Protein AF-A0A137NS43-F1 (afdb_monomer_lite)

InterPro domains:
  IPR029058 Alpha/Beta hydrolase fold [G3DSA:3.40.50.1820] (1-73)

Radius of gyration: 12.03 Å; chains: 1; bounding box: 27×24×30 Å

pLDDT: mean 78.31, std 9.24, range [54.5, 90.38]

Structure (mmCIF, N/CA/C/O backbone):
data_AF-A0A137NS43-F1
#
_entry.id   AF-A0A137NS43-F1
#
loop_
_atom_site.group_PDB
_atom_site.id
_atom_site.type_symbol
_atom_site.label_atom_id
_atom_site.label_alt_id
_atom_site.label_comp_id
_atom_site.label_asym_id
_atom_site.label_entity_id
_atom_site.label_seq_id
_atom_site.pdbx_PDB_ins_code
_atom_site.Cartn_x
_atom_site.Cartn_y
_atom_site.Cartn_z
_atom_site.occupancy
_atom_site.B_iso_or_equiv
_atom_site.auth_seq_id
_atom_site.auth_comp_id
_atom_site.auth_asym_id
_atom_site.auth_atom_id
_atom_site.pdbx_PDB_model_num
ATOM 1 N N . THR A 1 1 ? 15.246 3.090 11.027 1.00 64.38 1 THR A N 1
ATOM 2 C CA . THR A 1 1 ? 14.625 2.499 9.822 1.00 64.38 1 THR A CA 1
ATOM 3 C C . THR A 1 1 ? 13.129 2.688 9.942 1.00 64.38 1 THR A C 1
ATOM 5 O O . THR A 1 1 ? 12.623 2.458 11.031 1.00 64.38 1 THR A O 1
ATOM 8 N N . SER A 1 2 ? 12.448 3.195 8.911 1.00 75.06 2 SER A N 1
ATOM 9 C CA . SER A 1 2 ? 10.996 3.438 8.941 1.00 75.06 2 SER A CA 1
ATOM 10 C C . SER A 1 2 ? 10.284 2.424 8.047 1.00 75.06 2 SER A C 1
ATOM 12 O O . SER A 1 2 ? 10.765 2.163 6.941 1.00 75.06 2 SER A O 1
ATOM 14 N N . THR A 1 3 ? 9.173 1.866 8.530 1.00 83.81 3 THR A N 1
ATOM 15 C CA . THR A 1 3 ? 8.302 0.968 7.762 1.00 83.81 3 THR A C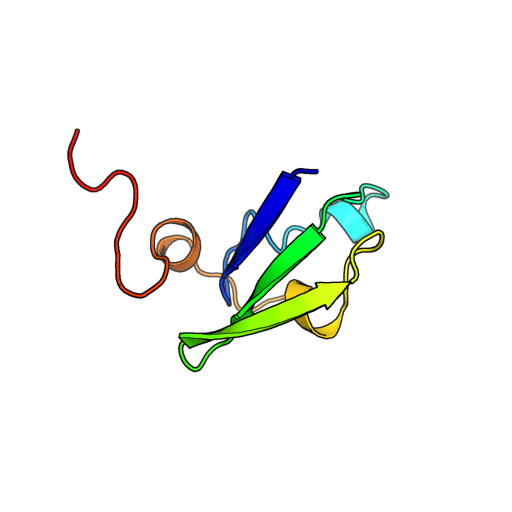A 1
ATOM 16 C C . THR A 1 3 ? 7.122 1.766 7.225 1.00 83.81 3 THR A C 1
ATOM 18 O O . THR A 1 3 ? 6.375 2.368 7.995 1.00 83.81 3 THR A O 1
ATOM 21 N N . ARG A 1 4 ? 6.943 1.758 5.905 1.00 85.69 4 ARG A N 1
ATOM 22 C CA . ARG A 1 4 ? 5.752 2.260 5.219 1.00 85.69 4 ARG A CA 1
ATOM 23 C C . ARG A 1 4 ? 4.760 1.112 5.103 1.00 85.69 4 ARG A C 1
ATOM 25 O O . ARG A 1 4 ? 5.106 0.058 4.583 1.00 85.69 4 ARG A O 1
ATOM 32 N N . VAL A 1 5 ? 3.540 1.324 5.581 1.00 87.25 5 VAL A N 1
ATOM 33 C CA . VAL A 1 5 ? 2.438 0.373 5.404 1.00 87.25 5 VAL A CA 1
ATOM 34 C C . VAL A 1 5 ? 1.550 0.876 4.279 1.00 87.25 5 VAL A C 1
ATOM 36 O O . VAL A 1 5 ? 1.207 2.055 4.252 1.00 87.25 5 VAL A O 1
ATOM 39 N N . THR A 1 6 ? 1.198 -0.000 3.347 1.00 87.00 6 THR A N 1
ATOM 40 C CA . THR A 1 6 ? 0.285 0.288 2.238 1.00 87.00 6 THR A CA 1
ATOM 41 C C . THR A 1 6 ? -0.857 -0.718 2.239 1.00 87.00 6 THR A C 1
ATOM 43 O O . THR A 1 6 ? -0.689 -1.846 2.701 1.00 87.00 6 THR A O 1
ATOM 46 N N . ASN A 1 7 ? -2.021 -0.318 1.736 1.00 88.31 7 ASN A N 1
ATOM 47 C CA . ASN A 1 7 ? -3.186 -1.188 1.628 1.00 88.31 7 ASN A CA 1
ATOM 48 C C . ASN A 1 7 ? -3.629 -1.318 0.170 1.00 88.31 7 ASN A C 1
ATOM 50 O O . ASN A 1 7 ? -3.470 -0.384 -0.618 1.00 88.31 7 ASN A O 1
ATOM 54 N N . TYR A 1 8 ? -4.187 -2.472 -0.184 1.00 86.75 8 TYR A N 1
ATOM 55 C CA . TYR A 1 8 ? -4.825 -2.703 -1.471 1.00 86.75 8 TYR A CA 1
ATOM 56 C C . TYR A 1 8 ? -5.830 -1.590 -1.778 1.00 86.75 8 TYR A C 1
ATOM 58 O O . TYR A 1 8 ? -6.597 -1.187 -0.908 1.00 86.75 8 TYR A O 1
ATOM 66 N N . SER A 1 9 ? -5.815 -1.088 -3.012 1.00 86.12 9 SER A N 1
ATOM 67 C CA . SER A 1 9 ? -6.642 0.035 -3.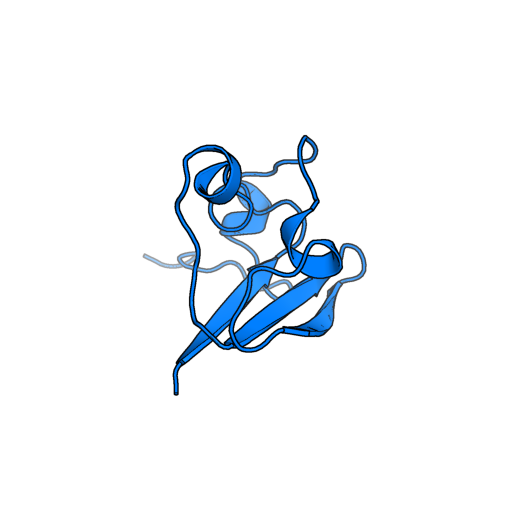472 1.00 86.12 9 SER A CA 1
ATOM 68 C C . SER A 1 9 ? -6.403 1.395 -2.799 1.00 86.12 9 SER A C 1
ATOM 70 O O . SER A 1 9 ? -7.115 2.343 -3.130 1.00 86.12 9 SER A O 1
ATOM 72 N N . ASP A 1 10 ? -5.423 1.564 -1.903 1.00 85.19 10 ASP A N 1
ATOM 73 C CA . ASP A 1 10 ? -5.103 2.885 -1.342 1.00 85.19 10 ASP A CA 1
ATOM 74 C C . ASP A 1 10 ? -4.515 3.809 -2.425 1.00 85.19 10 ASP A C 1
ATOM 76 O O . ASP A 1 10 ? -3.338 3.727 -2.779 1.00 85.19 10 ASP A O 1
ATOM 80 N N . LEU A 1 11 ? -5.349 4.728 -2.924 1.00 75.75 11 LEU A N 1
ATOM 81 C CA . LEU A 1 11 ? -5.010 5.710 -3.960 1.00 75.75 11 LEU A CA 1
ATOM 82 C C . LEU A 1 11 ? -3.763 6.542 -3.629 1.00 75.75 11 LEU A C 1
ATOM 84 O O . LEU A 1 11 ? -3.004 6.903 -4.527 1.00 75.75 11 LEU A O 1
ATOM 88 N N . ILE A 1 12 ? -3.582 6.901 -2.358 1.00 76.94 12 ILE A N 1
ATOM 89 C CA . ILE A 1 12 ? -2.511 7.806 -1.933 1.00 76.94 12 ILE A CA 1
ATOM 90 C C . ILE A 1 12 ? -1.190 7.048 -1.907 1.00 76.94 12 ILE A C 1
ATOM 92 O O . ILE A 1 12 ? -0.172 7.533 -2.401 1.00 76.94 12 ILE A O 1
ATOM 96 N N . ALA A 1 13 ? -1.222 5.832 -1.366 1.00 69.31 13 ALA A N 1
ATOM 97 C CA . ALA A 1 13 ? -0.054 4.973 -1.283 1.00 69.31 13 ALA A CA 1
ATOM 98 C C . ALA A 1 13 ? 0.361 4.383 -2.641 1.00 69.31 13 ALA A C 1
ATOM 100 O O . ALA A 1 13 ? 1.550 4.146 -2.838 1.00 69.31 13 ALA A O 1
ATOM 101 N N . ILE A 1 14 ? -0.591 4.153 -3.550 1.00 67.88 14 ILE A N 1
ATOM 102 C CA . ILE A 1 14 ? -0.409 3.532 -4.877 1.00 67.88 14 ILE A CA 1
ATOM 103 C C . ILE A 1 14 ? -0.452 4.613 -5.984 1.00 67.88 14 ILE A C 1
ATOM 105 O O . ILE A 1 14 ? -0.858 4.384 -7.121 1.00 67.88 14 ILE A O 1
ATOM 109 N N . SER A 1 15 ? -0.079 5.850 -5.640 1.00 61.59 15 SER A N 1
ATOM 110 C CA . SER A 1 15 ? -0.177 6.986 -6.558 1.00 61.59 15 SER A CA 1
ATOM 111 C C . SER A 1 15 ? 0.806 6.892 -7.735 1.00 61.59 15 SER A C 1
ATOM 113 O O . SER A 1 15 ? 1.844 6.234 -7.667 1.00 61.59 15 SER A O 1
ATOM 115 N N . TYR A 1 16 ? 0.521 7.646 -8.802 1.00 62.84 16 TYR A N 1
ATOM 116 C CA . TYR A 1 16 ? 1.368 7.802 -9.996 1.00 62.84 16 TYR A CA 1
ATOM 117 C C . TYR A 1 16 ? 2.765 8.402 -9.729 1.00 62.84 16 TYR A C 1
ATOM 119 O O . TYR A 1 16 ? 3.463 8.732 -10.686 1.00 62.84 16 TYR A O 1
ATOM 127 N N . GLY A 1 17 ? 3.200 8.550 -8.471 1.00 68.69 17 GLY A N 1
ATOM 128 C CA . GLY A 1 17 ? 4.514 9.078 -8.104 1.00 68.69 17 GLY A CA 1
ATOM 129 C C . GLY A 1 17 ? 5.638 8.460 -8.934 1.00 68.69 17 GLY A C 1
ATOM 130 O O . GLY A 1 17 ? 6.409 9.199 -9.541 1.00 68.69 17 GLY A O 1
ATOM 131 N N . ARG A 1 18 ? 5.635 7.131 -9.100 1.00 68.12 18 ARG A N 1
ATOM 132 C CA . ARG A 1 18 ? 6.611 6.420 -9.940 1.00 68.12 18 ARG A CA 1
ATOM 133 C C . ARG A 1 18 ? 6.580 6.829 -11.414 1.00 68.12 18 ARG A C 1
ATOM 135 O O . ARG A 1 18 ? 7.635 7.023 -12.008 1.00 68.12 18 ARG A O 1
ATOM 142 N N . PHE A 1 19 ? 5.396 7.023 -11.997 1.00 69.19 19 PHE A N 1
ATOM 143 C CA . PHE A 1 19 ? 5.253 7.528 -13.371 1.00 69.19 19 PHE A CA 1
ATOM 144 C C . PHE A 1 19 ? 5.734 8.978 -13.524 1.00 69.19 19 PHE A C 1
ATOM 146 O O . PHE A 1 19 ? 6.109 9.389 -14.618 1.00 69.19 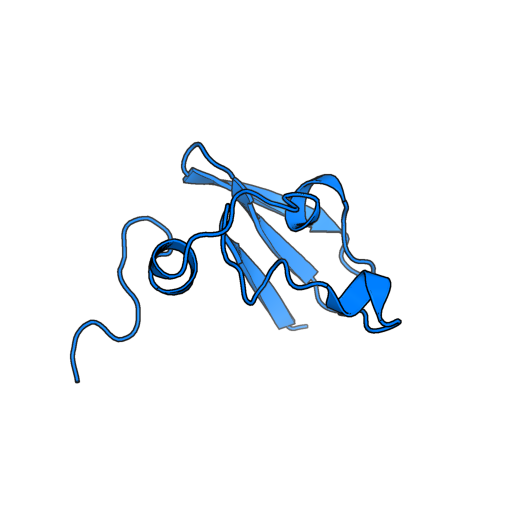19 PHE A O 1
ATOM 153 N N . LEU A 1 20 ? 5.742 9.744 -12.432 1.00 76.31 20 LEU A N 1
ATOM 154 C CA . LEU A 1 20 ? 6.204 11.131 -12.378 1.00 76.31 20 LEU A CA 1
ATOM 155 C C . LEU A 1 20 ? 7.665 11.265 -11.904 1.00 76.31 20 LEU A C 1
ATOM 157 O O . LEU A 1 20 ? 8.139 12.383 -11.716 1.00 76.31 20 LEU A O 1
ATOM 161 N N . GLY A 1 21 ? 8.386 10.152 -11.716 1.00 78.00 21 GLY A N 1
ATOM 162 C CA . GLY A 1 21 ? 9.795 10.139 -11.300 1.00 78.00 21 GLY A CA 1
ATOM 163 C C . GLY A 1 21 ? 10.038 10.223 -9.787 1.00 78.00 21 GLY A C 1
ATOM 164 O O . GLY A 1 21 ? 11.180 10.390 -9.364 1.00 78.00 21 GLY A O 1
ATOM 165 N N . TYR A 1 22 ? 8.998 10.092 -8.964 1.00 78.75 22 TYR A N 1
ATOM 166 C CA . TYR A 1 22 ? 9.102 9.996 -7.507 1.00 78.75 22 TYR A CA 1
ATOM 167 C C . TYR A 1 22 ? 9.162 8.534 -7.064 1.00 78.75 22 TYR A C 1
ATOM 169 O O . TYR A 1 22 ? 8.432 7.691 -7.576 1.00 78.75 22 TYR A O 1
ATOM 177 N N . ALA A 1 23 ? 9.992 8.240 -6.067 1.00 76.81 23 ALA A N 1
ATOM 178 C CA . ALA A 1 23 ? 10.078 6.918 -5.462 1.00 76.81 23 ALA A CA 1
ATOM 179 C C . ALA A 1 23 ? 10.234 7.034 -3.946 1.00 76.81 23 ALA A C 1
ATOM 181 O O . ALA A 1 23 ? 10.808 7.995 -3.428 1.00 76.81 23 ALA A O 1
ATOM 182 N N . HIS A 1 24 ? 9.742 6.027 -3.234 1.00 78.06 24 HIS A N 1
ATOM 183 C CA . HIS A 1 24 ? 9.933 5.901 -1.796 1.00 78.06 24 HIS A CA 1
ATOM 184 C C . HIS A 1 24 ? 11.102 4.959 -1.499 1.00 78.06 24 HIS A C 1
ATOM 186 O O . HIS A 1 24 ? 11.208 3.893 -2.094 1.00 78.06 24 HIS A O 1
ATOM 192 N N . ASN A 1 25 ? 11.939 5.325 -0.529 1.00 78.06 25 ASN A N 1
ATOM 193 C CA . ASN A 1 25 ? 13.137 4.579 -0.124 1.00 78.06 25 ASN A CA 1
ATOM 194 C C . ASN A 1 25 ? 12.980 3.881 1.243 1.00 78.06 25 ASN A C 1
ATOM 196 O O . ASN A 1 25 ? 13.937 3.759 2.009 1.00 78.06 25 ASN A O 1
ATOM 200 N N . GLN A 1 26 ? 11.751 3.505 1.594 1.00 77.50 26 GLN A N 1
ATOM 201 C CA . GLN A 1 26 ? 11.400 2.945 2.899 1.00 77.50 26 GLN A CA 1
ATOM 202 C C . GLN A 1 26 ? 11.089 1.457 2.780 1.00 77.50 26 GLN A C 1
ATOM 204 O O . GLN A 1 26 ? 10.654 0.993 1.728 1.00 77.50 26 GLN A O 1
ATOM 209 N N . HIS A 1 27 ? 11.212 0.735 3.896 1.00 81.88 27 HIS A N 1
ATOM 210 C CA . HIS A 1 27 ? 10.755 -0.644 3.949 1.00 81.88 27 HIS A CA 1
ATOM 211 C C . HIS A 1 27 ? 9.239 -0.695 3.781 1.00 81.88 27 HIS A C 1
ATOM 213 O O . HIS A 1 27 ? 8.523 -0.133 4.609 1.00 81.88 27 HIS A O 1
ATOM 219 N N . ASN A 1 28 ? 8.757 -1.326 2.713 1.00 81.44 28 ASN A N 1
ATOM 220 C CA . ASN A 1 28 ? 7.334 -1.361 2.415 1.00 81.44 28 ASN A CA 1
ATOM 221 C C . ASN A 1 28 ? 6.705 -2.674 2.897 1.00 81.44 28 ASN A C 1
ATOM 223 O O . ASN A 1 28 ? 7.201 -3.768 2.633 1.00 81.44 28 ASN A O 1
ATOM 227 N N . MET A 1 29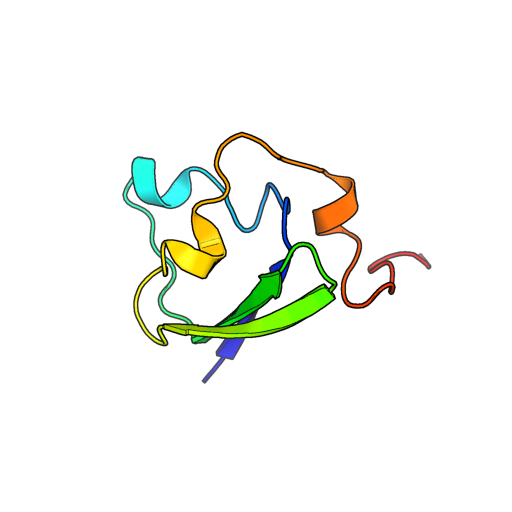 ? 5.592 -2.548 3.603 1.00 87.25 29 MET A N 1
ATOM 228 C CA . MET A 1 29 ? 4.737 -3.640 4.027 1.00 87.25 29 MET A CA 1
ATOM 229 C C . MET A 1 29 ? 3.355 -3.416 3.419 1.00 87.25 29 MET A C 1
ATOM 231 O O . MET A 1 29 ? 2.769 -2.349 3.591 1.00 87.25 29 MET A O 1
ATOM 235 N N . HIS A 1 30 ? 2.831 -4.405 2.707 1.00 87.94 30 HIS A N 1
ATOM 236 C CA . HIS A 1 30 ? 1.595 -4.260 1.945 1.00 87.94 30 HIS A CA 1
ATOM 237 C C . HIS A 1 30 ? 0.503 -5.196 2.452 1.00 87.94 30 HIS A C 1
ATOM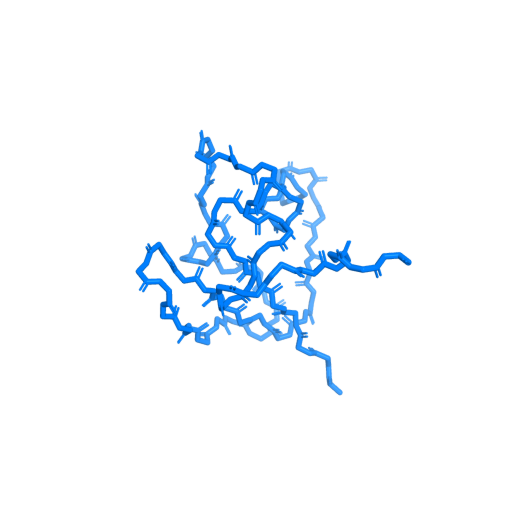 239 O O . HIS A 1 30 ? 0.763 -6.370 2.699 1.00 87.94 30 HIS A O 1
ATOM 245 N N . ILE A 1 31 ? -0.716 -4.684 2.593 1.00 90.38 31 ILE A N 1
ATOM 246 C CA . ILE A 1 31 ? -1.915 -5.468 2.889 1.00 90.38 31 ILE A CA 1
ATOM 247 C C . ILE A 1 31 ? -2.604 -5.767 1.557 1.00 90.38 31 ILE A C 1
ATOM 249 O O . ILE A 1 31 ? -3.095 -4.855 0.897 1.00 90.38 31 ILE A O 1
ATOM 253 N N . ASN A 1 32 ? -2.621 -7.034 1.145 1.00 87.19 32 ASN A N 1
ATOM 254 C CA . ASN A 1 32 ? -3.221 -7.440 -0.126 1.00 87.19 32 ASN A CA 1
ATOM 255 C C . ASN A 1 32 ? -4.764 -7.442 -0.070 1.00 87.19 32 ASN A C 1
ATOM 257 O O . ASN A 1 32 ? -5.370 -7.285 0.990 1.00 87.19 32 ASN A O 1
ATOM 261 N N . LYS A 1 33 ? -5.422 -7.704 -1.208 1.00 85.56 33 LYS A N 1
ATOM 262 C CA . LYS A 1 33 ? -6.897 -7.760 -1.313 1.00 85.56 33 LYS A CA 1
ATOM 263 C C . LYS A 1 33 ? -7.589 -8.793 -0.409 1.00 85.56 33 LYS A C 1
ATOM 265 O O . LYS A 1 33 ? -8.808 -8.768 -0.283 1.00 85.56 33 LYS A O 1
ATOM 270 N N . TYR A 1 34 ? -6.834 -9.723 0.175 1.00 87.75 34 TYR A N 1
ATOM 271 C CA . TYR A 1 34 ? -7.322 -10.734 1.114 1.00 87.75 34 TYR A CA 1
ATOM 272 C C . TYR A 1 34 ? -7.052 -10.354 2.580 1.00 87.75 34 TYR A C 1
ATOM 274 O O . TYR A 1 34 ? -7.271 -11.175 3.467 1.00 87.75 34 TYR A O 1
ATOM 282 N N . GLY A 1 35 ? -6.539 -9.147 2.846 1.00 85.69 35 GLY A N 1
ATOM 283 C CA . GLY A 1 35 ? -6.189 -8.681 4.190 1.00 85.69 35 GLY A CA 1
ATOM 284 C C . GLY A 1 35 ? -4.874 -9.252 4.732 1.00 85.69 35 GLY A C 1
ATOM 285 O O . GLY A 1 35 ? -4.572 -9.083 5.911 1.00 85.69 35 GLY A O 1
ATOM 286 N N . GLN A 1 36 ? -4.081 -9.936 3.902 1.00 89.75 36 GLN A N 1
ATOM 287 C CA . GLN A 1 36 ? -2.815 -10.530 4.327 1.00 89.75 36 GLN A CA 1
ATOM 288 C C . GLN A 1 36 ? -1.669 -9.541 4.149 1.00 89.75 36 GLN A C 1
ATOM 290 O O . GLN A 1 36 ? -1.560 -8.872 3.122 1.00 89.75 36 GLN A O 1
ATOM 295 N N . THR A 1 37 ? -0.778 -9.512 5.132 1.00 90.06 37 THR A N 1
ATOM 296 C CA . THR A 1 37 ? 0.411 -8.669 5.116 1.00 90.06 37 THR A CA 1
ATOM 297 C C . THR A 1 37 ? 1.559 -9.362 4.381 1.00 90.06 37 THR A C 1
ATOM 299 O O . THR A 1 37 ? 2.001 -10.435 4.790 1.00 90.06 37 THR A O 1
ATOM 302 N N . THR A 1 38 ? 2.088 -8.735 3.335 1.00 86.75 38 THR A N 1
ATOM 303 C CA . THR A 1 38 ? 3.285 -9.172 2.608 1.00 86.75 38 THR A CA 1
ATOM 304 C C . THR A 1 38 ? 4.413 -8.167 2.791 1.00 86.75 38 THR A C 1
ATOM 306 O O . THR A 1 38 ? 4.209 -6.955 2.702 1.00 86.75 38 THR A O 1
ATOM 309 N N . GLN A 1 39 ? 5.616 -8.673 3.044 1.00 82.25 39 GLN A N 1
ATOM 310 C CA . GLN A 1 39 ? 6.815 -7.853 3.131 1.00 82.25 39 GLN A CA 1
ATOM 311 C C . GLN A 1 39 ? 7.340 -7.591 1.718 1.00 82.25 39 GLN A C 1
ATOM 313 O O . GLN A 1 39 ? 7.620 -8.532 0.979 1.00 82.25 39 GLN A O 1
ATOM 318 N N . CYS A 1 40 ? 7.434 -6.322 1.347 1.00 78.94 40 CYS A N 1
ATOM 319 C CA . CYS A 1 40 ? 7.883 -5.887 0.032 1.00 78.94 40 CYS A CA 1
ATOM 320 C C . CYS A 1 40 ? 9.341 -5.422 0.106 1.00 78.94 40 CYS A C 1
ATOM 322 O O . CYS A 1 40 ? 9.940 -5.357 1.187 1.00 78.94 40 CYS A O 1
ATOM 324 N N . SER A 1 41 ? 9.913 -5.077 -1.048 1.00 74.00 41 SER A N 1
ATOM 325 C CA . SER A 1 41 ? 11.274 -4.539 -1.134 1.00 74.00 41 SER A CA 1
ATOM 326 C C . SER A 1 41 ? 11.552 -3.396 -0.133 1.00 74.00 41 SER A C 1
ATOM 328 O O . SER A 1 41 ? 10.686 -2.597 0.236 1.00 74.00 41 SER A O 1
ATOM 330 N N . THR A 1 42 ? 12.806 -3.342 0.324 1.00 63.41 42 THR A N 1
ATOM 331 C CA . THR A 1 42 ? 13.294 -2.422 1.360 1.00 63.41 42 THR A CA 1
ATOM 332 C C . THR A 1 42 ? 13.734 -1.058 0.816 1.00 63.41 42 THR A C 1
ATOM 334 O O . THR A 1 42 ? 13.833 -0.111 1.593 1.00 63.41 42 THR A O 1
ATOM 337 N N . TYR A 1 43 ? 14.037 -0.965 -0.485 1.00 63.09 43 TYR A N 1
ATOM 338 C CA . TYR A 1 43 ? 14.735 0.189 -1.081 1.00 63.09 43 TYR A CA 1
ATOM 339 C C . TYR A 1 43 ? 14.123 0.703 -2.384 1.00 63.09 43 TYR A C 1
ATOM 341 O O . TYR A 1 43 ? 14.383 1.842 -2.763 1.00 63.09 43 TYR A O 1
ATOM 349 N N . GLU A 1 44 ? 13.300 -0.109 -3.038 1.00 66.38 44 GLU A N 1
ATOM 350 C CA . GLU A 1 44 ? 12.621 0.232 -4.282 1.00 66.38 44 GLU A CA 1
ATOM 351 C C . GLU A 1 44 ? 11.126 -0.025 -4.143 1.00 66.38 44 GLU A C 1
ATOM 353 O O . GLU A 1 44 ? 10.691 -0.908 -3.395 1.00 66.38 44 GLU A O 1
ATOM 358 N N . GLU A 1 45 ? 10.322 0.736 -4.878 1.00 65.56 45 GLU A N 1
ATOM 359 C CA . GLU A 1 45 ? 8.906 0.425 -4.959 1.00 65.56 45 GLU A CA 1
ATOM 360 C C . GLU A 1 45 ? 8.707 -0.930 -5.658 1.00 65.56 45 GLU A C 1
ATOM 362 O O . GLU A 1 45 ? 9.212 -1.162 -6.755 1.00 65.56 45 GLU A O 1
ATOM 367 N N . ASP A 1 46 ? 7.985 -1.839 -5.011 1.00 71.38 46 ASP A N 1
ATOM 368 C CA . ASP A 1 46 ? 7.748 -3.194 -5.509 1.00 71.38 46 ASP A CA 1
ATOM 369 C C . ASP A 1 46 ? 6.448 -3.231 -6.313 1.00 71.38 46 ASP A C 1
ATOM 371 O O . ASP A 1 46 ? 5.375 -2.954 -5.769 1.00 71.38 46 ASP A O 1
ATOM 375 N N . GLU A 1 47 ? 6.529 -3.589 -7.593 1.00 70.38 47 GLU A N 1
ATOM 376 C CA . GLU A 1 47 ? 5.361 -3.684 -8.477 1.00 70.38 47 GLU A CA 1
ATOM 377 C C . GLU A 1 47 ? 4.306 -4.669 -7.953 1.00 70.38 47 GLU A C 1
ATOM 379 O O . GLU A 1 47 ? 3.116 -4.457 -8.164 1.00 70.38 47 GLU A O 1
ATOM 384 N N . ASN A 1 48 ? 4.693 -5.688 -7.180 1.00 69.50 48 ASN A N 1
ATOM 385 C CA . ASN A 1 48 ? 3.736 -6.630 -6.592 1.00 69.50 48 ASN A CA 1
ATOM 386 C C . ASN A 1 48 ? 2.924 -6.018 -5.438 1.00 69.50 48 ASN A C 1
ATOM 388 O O . ASN A 1 48 ? 1.861 -6.526 -5.080 1.00 69.50 48 ASN A O 1
ATOM 392 N N . CYS A 1 49 ? 3.416 -4.925 -4.852 1.00 74.88 49 CYS A N 1
ATOM 393 C CA . CYS A 1 49 ? 2.802 -4.257 -3.708 1.00 74.88 49 CYS A CA 1
ATOM 394 C C . CYS A 1 49 ? 2.151 -2.919 -4.066 1.00 74.88 49 CYS A C 1
ATOM 396 O O . CYS A 1 49 ? 1.215 -2.487 -3.402 1.00 74.88 49 CYS A O 1
ATOM 398 N N . ILE A 1 50 ? 2.637 -2.250 -5.111 1.00 70.81 50 ILE A N 1
ATOM 399 C CA . ILE A 1 50 ? 2.153 -0.932 -5.541 1.00 70.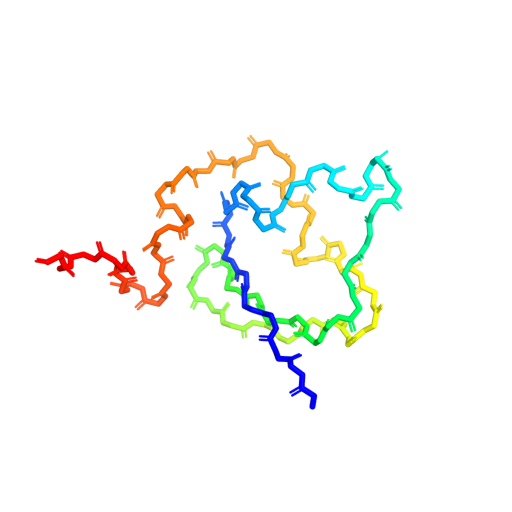81 50 ILE A CA 1
ATOM 400 C C . ILE A 1 50 ? 1.724 -0.904 -7.018 1.00 70.81 50 ILE A C 1
ATOM 402 O O . ILE A 1 50 ? 1.526 0.160 -7.588 1.00 70.81 50 ILE A O 1
ATOM 406 N N . GLY A 1 51 ? 1.577 -2.059 -7.668 1.00 66.88 51 GLY A N 1
ATOM 407 C CA . GLY A 1 51 ? 1.194 -2.154 -9.083 1.00 66.88 51 GLY A CA 1
ATOM 408 C C . GLY A 1 51 ? -0.307 -2.048 -9.367 1.00 66.88 51 GLY A C 1
ATOM 409 O O . GLY A 1 51 ? -0.714 -2.218 -10.514 1.00 66.88 51 GLY A O 1
ATOM 410 N N . TYR A 1 52 ? -1.153 -1.789 -8.363 1.00 65.62 52 TYR A N 1
ATOM 411 C CA . TYR A 1 52 ? -2.619 -1.796 -8.500 1.00 65.62 52 TYR A CA 1
ATOM 412 C C . TYR A 1 52 ? -3.166 -0.503 -9.122 1.00 65.62 52 TYR A C 1
ATOM 414 O O . TYR A 1 52 ? -3.952 0.226 -8.518 1.00 65.62 52 TYR A O 1
ATOM 422 N N . VAL A 1 53 ? -2.740 -0.202 -10.346 1.00 65.06 53 VAL A N 1
ATOM 423 C CA . VAL A 1 53 ? -3.206 0.973 -11.085 1.00 65.06 53 VAL A CA 1
ATOM 424 C C . VAL A 1 53 ? -4.629 0.726 -11.593 1.00 65.06 53 VAL A C 1
ATOM 426 O O . VAL A 1 53 ? -4.852 -0.159 -12.416 1.00 65.06 53 VAL A O 1
ATOM 429 N N . GLY A 1 54 ? -5.589 1.532 -11.132 1.00 66.69 54 GLY A N 1
ATOM 430 C CA . GLY A 1 54 ? -6.956 1.571 -11.671 1.00 66.69 54 GLY A CA 1
ATOM 431 C C . GLY A 1 54 ? -8.053 0.980 -10.780 1.00 66.69 54 GLY A C 1
ATOM 432 O O . GLY A 1 54 ? -9.222 1.241 -11.045 1.00 66.69 54 GLY A O 1
ATOM 433 N N . ASP A 1 55 ? -7.705 0.267 -9.706 1.00 76.38 55 ASP A N 1
ATOM 434 C CA . ASP A 1 55 ? -8.661 -0.186 -8.683 1.00 76.38 55 ASP A CA 1
ATOM 435 C C . ASP A 1 55 ? -8.457 0.616 -7.395 1.00 76.38 55 ASP A C 1
ATOM 437 O O . ASP A 1 55 ? -7.918 0.123 -6.407 1.00 76.38 55 ASP A O 1
ATOM 441 N N . PHE A 1 56 ? -8.790 1.905 -7.440 1.00 82.88 56 PHE A N 1
ATOM 442 C CA . PHE A 1 56 ? -8.545 2.836 -6.342 1.00 82.88 56 PHE A CA 1
ATOM 443 C C . PHE A 1 56 ? -9.792 3.048 -5.485 1.00 82.88 56 PHE A C 1
ATOM 445 O O . PHE A 1 56 ? -10.882 3.316 -5.986 1.00 82.88 56 PHE A O 1
ATOM 452 N N . SER A 1 57 ? -9.602 3.037 -4.171 1.00 84.50 57 SER A N 1
ATOM 453 C CA . SER A 1 57 ? -10.631 3.313 -3.181 1.00 84.50 57 SER A CA 1
ATOM 454 C C . SER A 1 57 ? -10.108 4.295 -2.146 1.00 84.50 57 SER A C 1
ATOM 456 O O . SER A 1 57 ? -9.134 4.044 -1.436 1.00 84.50 57 SER A O 1
ATOM 458 N N . ARG A 1 58 ? -10.815 5.417 -1.995 1.00 83.25 58 ARG A N 1
ATOM 459 C CA . ARG A 1 58 ? -10.542 6.361 -0.906 1.00 83.25 58 ARG A CA 1
ATOM 460 C C . ARG A 1 58 ? -10.752 5.712 0.463 1.00 83.25 58 ARG A C 1
ATOM 462 O O . ARG A 1 58 ? -10.066 6.065 1.412 1.00 83.25 58 ARG A O 1
ATOM 469 N N . GLU A 1 59 ? -11.672 4.757 0.583 1.00 86.50 59 GLU A N 1
ATOM 470 C CA . GLU A 1 59 ? -11.927 4.106 1.870 1.00 86.50 59 GLU A CA 1
ATOM 471 C C . GLU A 1 59 ? -10.847 3.096 2.258 1.00 86.50 59 GLU A C 1
ATOM 473 O O . GLU A 1 59 ? -10.620 2.889 3.452 1.00 86.50 59 GLU A O 1
ATOM 478 N N . ALA A 1 60 ? -10.119 2.548 1.280 1.00 86.88 60 ALA A N 1
ATOM 479 C CA . ALA A 1 60 ? -8.933 1.739 1.544 1.00 86.88 60 ALA A CA 1
ATOM 480 C C . ALA A 1 60 ? -7.813 2.553 2.207 1.00 86.88 60 ALA A C 1
ATOM 482 O O . ALA A 1 60 ? -7.118 2.031 3.074 1.00 86.88 60 ALA A O 1
ATOM 483 N N . HIS A 1 61 ? -7.700 3.847 1.882 1.00 87.62 61 HIS A N 1
ATOM 484 C CA . HIS A 1 61 ? -6.754 4.751 2.540 1.00 87.62 61 HIS A CA 1
ATOM 485 C C . HIS A 1 61 ? -7.054 4.961 4.028 1.00 87.62 61 HIS A C 1
ATOM 487 O O . HIS A 1 61 ? -6.158 5.225 4.821 1.00 87.62 61 HIS A O 1
ATOM 493 N N . PHE A 1 62 ? -8.318 4.850 4.432 1.00 89.31 62 PHE A N 1
ATOM 494 C CA . PHE A 1 62 ? -8.706 5.043 5.826 1.00 89.31 62 PHE A CA 1
ATOM 495 C C . PHE A 1 62 ? -8.822 3.742 6.607 1.00 89.31 62 PHE A C 1
ATOM 497 O O . PHE A 1 62 ? -9.112 3.805 7.796 1.00 89.31 62 PHE A O 1
ATOM 504 N N . THR A 1 63 ? -8.614 2.579 5.992 1.00 88.81 63 THR A N 1
ATOM 505 C CA . THR A 1 63 ? -8.885 1.287 6.630 1.00 88.81 63 THR A CA 1
ATOM 506 C C . THR A 1 63 ? -7.664 0.387 6.534 1.00 88.81 63 THR A C 1
ATOM 508 O O . THR A 1 63 ? -7.234 0.059 5.438 1.00 88.81 63 THR A O 1
ATOM 511 N N . TYR A 1 64 ? -7.121 -0.032 7.674 1.00 89.50 64 TYR A N 1
ATOM 512 C CA . TYR A 1 64 ? -5.965 -0.927 7.773 1.00 89.50 64 TYR A CA 1
ATOM 513 C C . TYR A 1 64 ? -6.289 -2.036 8.778 1.00 89.50 64 TYR A C 1
ATOM 515 O O . TYR A 1 64 ? -6.683 -1.726 9.898 1.00 89.50 64 TYR A O 1
ATOM 523 N N . TRP A 1 65 ? -6.142 -3.313 8.403 1.00 88.56 65 TRP A N 1
ATOM 524 C CA . TRP A 1 65 ? -6.534 -4.470 9.240 1.00 88.56 65 TRP A CA 1
ATOM 525 C C . TRP A 1 65 ? -7.940 -4.341 9.845 1.00 88.56 65 TRP A C 1
ATOM 527 O O . TRP A 1 65 ? -8.132 -4.502 11.050 1.00 88.56 65 TRP A O 1
ATOM 537 N N . ASP A 1 66 ? -8.913 -3.962 9.015 1.00 86.56 66 ASP A N 1
ATOM 538 C CA . ASP A 1 66 ? -10.303 -3.712 9.422 1.00 86.56 66 ASP A CA 1
ATOM 539 C C . ASP A 1 66 ? -10.478 -2.608 10.485 1.00 86.56 66 ASP A C 1
ATOM 541 O O . ASP A 1 66 ? -11.561 -2.427 11.042 1.00 86.56 66 ASP A O 1
ATOM 545 N N . GLN A 1 67 ? -9.431 -1.821 10.753 1.00 87.50 67 GLN A N 1
ATOM 546 C CA . GLN A 1 67 ? -9.472 -0.659 11.631 1.00 87.50 67 GLN A CA 1
ATOM 547 C C . GLN A 1 67 ? -9.500 0.616 10.802 1.00 87.50 67 GLN A C 1
ATOM 549 O O . GLN A 1 67 ? -8.593 0.891 10.012 1.00 87.50 67 GLN A O 1
ATOM 554 N N . ARG A 1 68 ? -10.535 1.435 11.013 1.00 89.12 68 ARG A N 1
ATOM 555 C CA . ARG A 1 68 ? -10.605 2.753 10.391 1.00 89.12 68 ARG A CA 1
ATOM 556 C C . ARG A 1 68 ? -9.742 3.752 11.161 1.00 89.12 68 ARG A C 1
ATOM 558 O O . ARG A 1 68 ? -10.054 4.088 12.307 1.00 89.12 68 ARG A O 1
ATOM 565 N N . ILE A 1 69 ? -8.689 4.257 10.527 1.00 87.75 69 ILE A N 1
ATOM 566 C CA . ILE A 1 69 ? -7.869 5.341 11.072 1.00 87.75 69 ILE A CA 1
ATOM 567 C C . ILE A 1 69 ? -8.656 6.655 11.064 1.00 87.75 69 ILE A C 1
ATOM 569 O O . ILE A 1 69 ? -9.521 6.872 10.217 1.00 87.75 69 ILE A O 1
ATOM 573 N N . ASN A 1 70 ? -8.363 7.533 12.026 1.00 79.44 70 ASN A N 1
ATOM 574 C CA . ASN A 1 70 ? -9.036 8.828 12.179 1.00 79.44 70 ASN A CA 1
ATOM 575 C C . ASN A 1 70 ? -10.577 8.723 12.298 1.00 79.44 70 ASN A C 1
ATOM 577 O O . ASN A 1 70 ? -11.316 9.578 11.819 1.00 79.44 70 ASN A O 1
ATOM 581 N N . SER A 1 71 ? -11.069 7.635 12.903 1.00 70.81 71 SER A N 1
ATOM 582 C CA . SER A 1 71 ? -12.501 7.355 13.094 1.00 70.81 71 SER A CA 1
ATOM 583 C C . SER A 1 71 ? -13.098 7.996 14.352 1.00 70.81 71 SER A C 1
ATOM 585 O O . SER A 1 71 ? -14.319 8.052 14.489 1.00 70.81 71 SER A O 1
ATOM 587 N N . LYS A 1 72 ? -12.253 8.512 15.253 1.00 66.81 72 LYS A N 1
ATOM 588 C CA . LYS A 1 72 ? -12.641 9.385 16.364 1.00 66.81 72 LYS A CA 1
ATOM 589 C C . LYS A 1 72 ? -11.841 10.681 16.266 1.00 66.81 72 LYS A C 1
ATOM 591 O O . LYS A 1 72 ? -10.623 10.643 16.434 1.00 66.81 72 LYS A O 1
ATOM 596 N N . CYS A 1 73 ? -12.531 11.778 15.967 1.00 54.50 73 CYS A N 1
ATOM 597 C CA . CYS A 1 73 ? -12.056 13.129 16.256 1.00 54.50 73 CYS A CA 1
ATOM 598 C C . CYS A 1 73 ? -12.464 13.503 17.681 1.00 54.50 73 CYS A C 1
ATOM 600 O O . CYS A 1 73 ? -13.601 13.141 18.067 1.00 54.50 73 CYS A O 1
#

Foldseek 3Di:
DDEDEEEPQACVQLDCCVVVVHWDQAFYWYQYPVRDIDGADGGTDHCVRNVRPPSHDNQRNQAHSNDGHPPDD

Sequence (73 aa):
TSTRVTNYSDLIAISYGRFLGYAHNQHNMHINKYGQTTQCSTYEEDENCIGYVGDFSREAHFTYWDQRINSKC

Secondary structure (DSSP, 8-state):
--EEEEETTBTTTT-TTGGGT----SEEEEE-TTS-EEE--SSS--HHHH--TT--BHHHHTEETTEETT---

Organism: Conidiobolus coronatus (strain ATCC 28846 / CBS 209.66 / NRRL 28638) (NCBI:txid796925)